Protein AF-A0A7V8YJN2-F1 (afdb_monomer)

Nearest PDB structures (foldseek):
  3hd6-assembly1_A  TM=3.482E-01  e=8.757E+00  Homo sapiens

pLDDT: mean 93.58, std 6.35, range [67.0, 98.44]

Solvent-accessible surface area (backbone atoms only — not comparable to full-atom values): 4873 Å² total; per-residue (Å²): 136,81,58,70,65,57,58,46,56,50,50,57,59,48,46,77,78,36,62,93,50,58,34,70,42,65,83,94,45,59,94,82,48,66,81,48,41,67,26,57,52,43,51,51,50,42,50,53,33,19,77,69,66,76,42,76,69,43,65,72,59,53,53,25,27,73,37,58,85,61,60,7,53,58,26,74,64,65,78,51,85,131

Mean predicted aligned error: 3.05 Å

Secondary structure (DSSP, 8-state):
---HHHHHHHHHHHHTT-S----EE-TT--TT--TTHHHHHHHHHHHHHHHTTSSPPPHHHHHHHHSPTTGGGSEE-PPPP-

Structure (mmCIF, N/CA/C/O backbone):
data_AF-A0A7V8YJN2-F1
#
_entry.id   AF-A0A7V8YJN2-F1
#
loop_
_atom_site.group_PDB
_atom_site.id
_atom_site.type_symbol
_atom_site.label_atom_id
_atom_site.label_alt_id
_atom_site.label_comp_id
_atom_site.label_asym_id
_atom_site.label_entity_id
_atom_site.label_seq_id
_atom_site.pdbx_PDB_ins_code
_a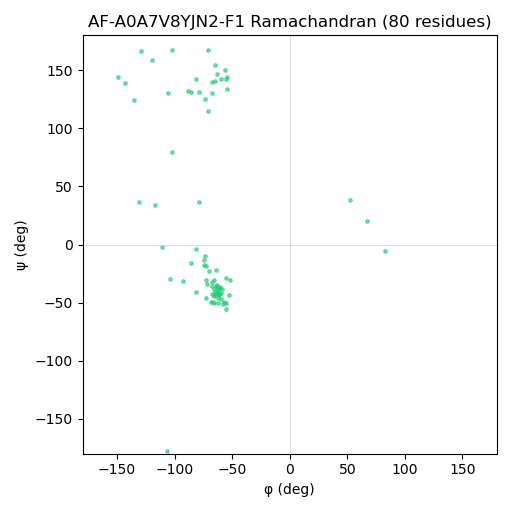tom_site.Cartn_x
_atom_site.Cartn_y
_atom_site.Cartn_z
_atom_site.occupancy
_atom_site.B_iso_or_equiv
_atom_site.auth_seq_id
_atom_site.auth_comp_id
_atom_site.auth_asym_id
_atom_site.auth_atom_id
_atom_site.pdbx_PDB_model_num
ATOM 1 N N . MET A 1 1 ? 8.772 -11.497 -14.366 1.00 67.00 1 MET A N 1
ATOM 2 C CA . MET A 1 1 ? 8.843 -10.056 -14.053 1.00 67.00 1 MET A CA 1
ATOM 3 C C . MET A 1 1 ? 7.418 -9.544 -13.991 1.00 67.00 1 MET A C 1
ATOM 5 O O . MET A 1 1 ? 6.719 -9.638 -14.990 1.00 67.00 1 MET A O 1
ATOM 9 N N . THR A 1 2 ? 6.957 -9.144 -12.811 1.00 76.38 2 THR A N 1
ATOM 10 C CA . THR A 1 2 ? 5.572 -8.693 -12.596 1.00 76.38 2 THR A CA 1
ATOM 11 C C . THR A 1 2 ? 5.417 -7.258 -13.081 1.00 76.38 2 THR A C 1
ATOM 13 O O . THR A 1 2 ? 6.222 -6.396 -12.731 1.00 76.38 2 THR A O 1
ATOM 16 N N . ASP A 1 3 ? 4.382 -7.000 -13.873 1.00 87.75 3 ASP A N 1
ATOM 17 C CA . ASP A 1 3 ? 4.066 -5.662 -14.366 1.00 87.75 3 ASP A CA 1
ATOM 18 C C . ASP A 1 3 ? 3.478 -4.795 -13.228 1.00 87.75 3 ASP A C 1
ATOM 20 O O . ASP A 1 3 ? 2.477 -5.190 -12.613 1.00 87.75 3 ASP A O 1
ATOM 24 N N . PRO A 1 4 ? 4.045 -3.608 -12.928 1.00 88.19 4 PRO A N 1
ATOM 25 C CA . PRO A 1 4 ? 3.469 -2.665 -11.972 1.00 88.19 4 PRO A CA 1
ATOM 26 C C . PRO A 1 4 ? 1.994 -2.333 -12.238 1.00 88.19 4 PRO A C 1
ATOM 28 O O . PRO A 1 4 ? 1.255 -2.094 -11.279 1.00 88.19 4 PRO A O 1
ATOM 31 N N . ALA A 1 5 ? 1.529 -2.360 -13.490 1.00 91.44 5 ALA A N 1
ATOM 32 C CA . ALA A 1 5 ? 0.124 -2.133 -13.824 1.00 91.44 5 ALA A CA 1
ATOM 33 C C . ALA A 1 5 ? -0.799 -3.211 -13.229 1.00 91.44 5 ALA A C 1
ATOM 35 O O . ALA A 1 5 ? -1.898 -2.896 -12.769 1.00 91.44 5 ALA A O 1
ATOM 36 N N . GLN A 1 6 ? -0.344 -4.467 -13.147 1.00 94.06 6 GLN A N 1
ATOM 37 C CA . GLN A 1 6 ? -1.122 -5.562 -12.556 1.00 94.06 6 GLN A CA 1
ATOM 38 C C . GLN A 1 6 ? -1.303 -5.380 -11.047 1.00 94.06 6 GLN A C 1
ATOM 40 O O . GLN A 1 6 ? -2.412 -5.541 -10.534 1.00 94.06 6 GLN A O 1
ATOM 45 N N . SER A 1 7 ? -0.241 -4.974 -10.343 1.00 93.25 7 SER A N 1
ATOM 46 C CA . SER A 1 7 ? -0.326 -4.624 -8.919 1.00 93.25 7 SER A CA 1
ATOM 47 C C . SER A 1 7 ? -1.298 -3.452 -8.688 1.00 93.25 7 SER A C 1
ATOM 49 O O . SER A 1 7 ? -2.057 -3.454 -7.721 1.00 93.25 7 SER A O 1
ATOM 51 N N . TYR A 1 8 ? -1.352 -2.478 -9.606 1.00 95.75 8 TYR A N 1
ATOM 52 C CA . TYR A 1 8 ? -2.217 -1.302 -9.460 1.00 95.75 8 TYR A CA 1
ATOM 53 C C . TYR A 1 8 ? -3.677 -1.691 -9.676 1.00 95.75 8 TYR A C 1
ATOM 55 O O . TYR A 1 8 ? -4.538 -1.364 -8.863 1.00 95.75 8 TYR A O 1
ATOM 63 N N . ALA A 1 9 ? -3.948 -2.469 -10.726 1.00 96.81 9 ALA A N 1
ATOM 64 C CA . ALA A 1 9 ? -5.276 -2.997 -11.003 1.00 96.81 9 ALA A CA 1
ATOM 65 C C . ALA A 1 9 ? -5.809 -3.852 -9.841 1.00 96.81 9 ALA A C 1
ATOM 67 O O . ALA A 1 9 ? -6.994 -3.777 -9.518 1.00 96.81 9 ALA A O 1
ATOM 68 N N . PHE A 1 10 ? -4.950 -4.649 -9.196 1.00 96.62 10 PHE A N 1
ATOM 69 C CA . PHE A 1 10 ? -5.313 -5.381 -7.982 1.00 96.62 10 PHE A CA 1
ATOM 70 C C . PHE A 1 10 ? -5.686 -4.432 -6.837 1.00 96.62 10 PHE A C 1
ATOM 72 O O . PHE A 1 10 ? -6.764 -4.577 -6.262 1.00 96.62 10 PHE A O 1
ATOM 79 N N . ALA A 1 11 ? -4.846 -3.435 -6.550 1.00 97.44 11 ALA A N 1
ATOM 80 C CA . ALA A 1 11 ? -5.084 -2.489 -5.465 1.00 97.44 11 ALA A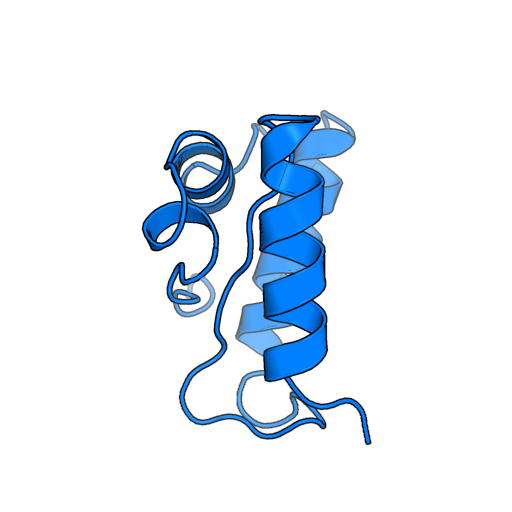 CA 1
ATOM 81 C C . ALA A 1 11 ? -6.378 -1.678 -5.663 1.00 97.44 11 ALA A C 1
ATOM 83 O O . ALA A 1 11 ? -7.119 -1.470 -4.705 1.00 97.44 11 ALA A O 1
ATOM 84 N N . VAL A 1 12 ? -6.702 -1.292 -6.904 1.00 97.94 12 VAL A N 1
ATOM 85 C CA . VAL A 1 12 ? -7.973 -0.624 -7.241 1.00 97.94 12 VAL A CA 1
ATOM 86 C C . VAL A 1 12 ? -9.166 -1.504 -6.876 1.00 97.94 12 VAL A C 1
ATOM 88 O O . VAL A 1 12 ? -10.088 -1.028 -6.221 1.00 97.94 12 VAL A O 1
ATOM 91 N N . ARG A 1 13 ? -9.142 -2.794 -7.239 1.00 98.00 13 ARG A N 1
ATOM 92 C CA . ARG A 1 13 ? -10.218 -3.730 -6.871 1.00 98.00 13 ARG A CA 1
ATOM 93 C C . ARG A 1 13 ? -10.302 -3.942 -5.362 1.00 98.00 13 ARG A C 1
ATOM 95 O O . ARG A 1 13 ? -11.400 -3.981 -4.822 1.00 98.00 13 ARG A O 1
ATOM 102 N N . ALA A 1 14 ? -9.165 -4.052 -4.679 1.00 98.06 14 ALA A N 1
ATOM 103 C CA . ALA A 1 14 ? -9.130 -4.243 -3.232 1.00 98.06 14 ALA A CA 1
ATOM 104 C C . ALA A 1 14 ? -9.687 -3.026 -2.470 1.00 98.06 14 ALA A C 1
ATOM 106 O O . ALA A 1 14 ? -10.435 -3.199 -1.510 1.00 98.06 14 ALA A O 1
ATOM 107 N N . LYS A 1 15 ? -9.409 -1.800 -2.941 1.00 96.81 15 LYS A N 1
ATOM 108 C CA . LYS A 1 15 ? -9.901 -0.551 -2.331 1.00 96.81 15 LYS A CA 1
ATOM 109 C C . LYS A 1 15 ? -11.430 -0.413 -2.380 1.00 96.81 15 LYS A C 1
ATOM 111 O O . LYS A 1 15 ? -11.999 0.302 -1.564 1.00 96.81 15 LYS A O 1
ATOM 116 N N . LEU A 1 16 ? -12.103 -1.116 -3.298 1.00 96.31 16 LEU A N 1
ATOM 117 C CA . LEU A 1 16 ? -13.572 -1.194 -3.333 1.00 96.31 16 LEU A CA 1
ATOM 118 C C . LEU A 1 16 ? -14.151 -2.013 -2.170 1.00 96.31 16 LEU A C 1
ATOM 120 O O . LEU A 1 16 ? -15.319 -1.852 -1.836 1.00 96.31 16 LEU A O 1
ATOM 124 N N . VAL A 1 17 ? -13.349 -2.900 -1.579 1.00 97.88 17 VAL A N 1
ATOM 125 C CA . VAL A 1 17 ? -13.769 -3.817 -0.510 1.00 97.88 17 VAL A CA 1
ATOM 126 C C . VAL A 1 17 ? -13.268 -3.346 0.857 1.00 97.88 17 VAL A C 1
ATOM 128 O O . VAL A 1 17 ? -13.913 -3.602 1.868 1.00 97.88 17 VAL A O 1
ATOM 131 N N . THR A 1 18 ? -12.128 -2.652 0.912 1.00 96.88 18 THR A N 1
ATOM 132 C CA . THR A 1 18 ? -11.542 -2.178 2.170 1.00 96.88 18 THR A CA 1
ATOM 133 C C . THR A 1 18 ? -10.762 -0.875 2.006 1.00 96.88 18 THR A C 1
ATOM 135 O O . THR A 1 18 ? -10.055 -0.668 1.022 1.00 96.88 18 THR A O 1
ATOM 138 N N . ALA A 1 19 ? -10.828 -0.007 3.019 1.00 94.62 19 ALA A N 1
ATOM 139 C CA . ALA A 1 19 ? -9.968 1.173 3.111 1.00 94.62 19 ALA A CA 1
ATOM 140 C C . ALA A 1 19 ? -8.515 0.824 3.500 1.00 94.62 19 ALA A C 1
ATOM 142 O O . ALA A 1 19 ? -7.611 1.619 3.240 1.00 94.62 19 ALA A O 1
ATOM 143 N N . GLN A 1 20 ? -8.283 -0.378 4.048 1.00 96.12 20 GLN A N 1
ATOM 144 C CA . GLN A 1 20 ? -6.998 -0.868 4.576 1.00 96.12 20 GLN A CA 1
ATOM 145 C C . GLN A 1 20 ? -6.023 -1.339 3.479 1.00 96.12 20 GLN A C 1
ATOM 147 O O . GLN A 1 20 ? -5.314 -2.330 3.628 1.00 96.12 20 GLN A O 1
ATOM 152 N N . VAL A 1 21 ? -6.019 -0.659 2.333 1.00 97.81 21 VAL A N 1
ATOM 153 C CA . VAL A 1 21 ? -5.087 -0.914 1.230 1.00 97.81 21 VAL A CA 1
ATOM 154 C C . VAL A 1 21 ? -4.555 0.416 0.718 1.00 97.81 21 VAL A C 1
ATOM 156 O O . VAL A 1 21 ? -5.318 1.293 0.314 1.00 97.81 21 VAL A O 1
ATOM 159 N N . CYS A 1 22 ? -3.238 0.559 0.698 1.00 97.81 22 CYS A N 1
ATOM 160 C CA . CYS A 1 22 ? -2.537 1.631 0.004 1.00 97.81 22 CYS A CA 1
ATOM 161 C C . CYS A 1 22 ? -1.434 1.033 -0.869 1.00 97.81 22 CYS A C 1
ATOM 163 O O . CYS A 1 22 ? -1.106 -0.152 -0.759 1.00 97.81 22 CYS A O 1
ATOM 165 N N . ARG A 1 23 ? -0.883 1.838 -1.772 1.00 97.00 23 ARG A N 1
ATOM 166 C CA . ARG A 1 23 ? 0.245 1.429 -2.603 1.00 97.00 23 ARG A CA 1
ATOM 167 C C . ARG A 1 23 ? 1.189 2.600 -2.815 1.00 97.00 23 ARG A C 1
ATOM 169 O O . ARG A 1 23 ? 0.748 3.712 -3.101 1.00 97.00 23 ARG A O 1
ATOM 176 N N . PHE A 1 24 ? 2.476 2.279 -2.739 1.00 95.88 24 PHE A N 1
ATOM 177 C CA . PHE A 1 24 ? 3.566 3.191 -3.024 1.00 95.88 24 PHE A CA 1
ATOM 178 C C . PHE A 1 24 ? 4.214 2.865 -4.369 1.00 95.88 24 PHE A C 1
ATOM 180 O O . PHE A 1 24 ? 4.566 1.712 -4.632 1.00 95.88 24 PHE A O 1
ATOM 187 N N . ASP A 1 25 ? 4.381 3.881 -5.207 1.00 93.06 25 ASP A N 1
ATOM 188 C CA . ASP A 1 25 ? 5.225 3.815 -6.389 1.00 93.06 25 ASP A CA 1
ATOM 189 C C . ASP A 1 25 ? 6.659 4.212 -6.001 1.00 93.06 25 ASP A C 1
ATOM 191 O O . ASP A 1 25 ? 6.910 5.192 -5.296 1.00 93.06 25 ASP A O 1
ATOM 195 N N . VAL A 1 26 ? 7.626 3.400 -6.434 1.00 90.81 26 VAL A N 1
ATOM 196 C CA . VAL A 1 26 ? 9.051 3.606 -6.145 1.00 90.81 26 VAL A CA 1
ATOM 197 C C . VAL A 1 26 ? 9.713 4.188 -7.386 1.00 90.81 26 VAL A C 1
ATOM 199 O O . VAL A 1 26 ? 10.343 3.480 -8.174 1.00 90.81 26 VAL A O 1
ATOM 202 N N . GLN A 1 27 ? 9.535 5.494 -7.586 1.00 87.69 27 GLN A N 1
ATOM 203 C CA . GLN A 1 27 ? 10.089 6.183 -8.752 1.00 87.69 27 GLN A CA 1
ATOM 204 C C . GLN A 1 27 ? 11.616 6.066 -8.789 1.00 87.69 27 GLN A C 1
ATOM 206 O O . GLN A 1 27 ? 12.292 6.110 -7.757 1.00 87.69 27 GLN A O 1
ATOM 211 N N . GLY A 1 28 ? 12.156 5.918 -9.999 1.00 85.62 28 GLY A N 1
ATOM 212 C CA . GLY A 1 28 ? 13.593 5.767 -10.243 1.00 85.62 28 GLY A CA 1
ATOM 213 C C . GLY A 1 28 ? 14.141 4.345 -10.058 1.00 85.62 28 GLY A C 1
ATOM 214 O O . GLY A 1 28 ? 15.300 4.097 -10.405 1.00 85.62 28 GLY A O 1
ATOM 215 N N . ASP A 1 29 ? 13.335 3.391 -9.584 1.00 84.00 29 ASP A N 1
ATOM 216 C CA . ASP A 1 29 ? 13.730 1.984 -9.467 1.00 84.00 29 ASP A CA 1
ATOM 217 C C . ASP A 1 29 ? 13.143 1.105 -10.587 1.00 84.00 29 ASP A C 1
ATOM 219 O O . ASP A 1 29 ? 12.289 1.523 -11.369 1.00 84.00 29 ASP A O 1
ATOM 223 N N . GLY A 1 30 ? 13.662 -0.116 -10.706 1.00 83.50 30 GLY A N 1
ATOM 224 C CA . GLY A 1 30 ? 13.124 -1.163 -11.570 1.00 83.50 30 GLY A CA 1
ATOM 225 C C . GLY A 1 30 ? 12.413 -2.252 -10.768 1.00 83.50 30 GLY A C 1
ATOM 226 O O . GLY A 1 30 ? 12.358 -2.212 -9.543 1.00 83.50 30 GLY A O 1
ATOM 227 N N . HIS A 1 31 ? 11.927 -3.287 -11.458 1.00 81.69 31 HIS A N 1
ATOM 228 C CA . HIS A 1 31 ? 11.219 -4.412 -10.830 1.00 81.69 31 HIS A CA 1
ATOM 229 C C . HIS A 1 31 ? 12.014 -5.106 -9.708 1.00 81.69 31 HIS A C 1
ATOM 231 O O . HIS A 1 31 ? 11.426 -5.637 -8.775 1.00 81.69 31 HIS A O 1
ATOM 237 N N . ALA A 1 32 ? 13.347 -5.087 -9.792 1.00 85.25 32 ALA A N 1
ATOM 238 C CA . ALA A 1 32 ? 14.217 -5.682 -8.782 1.00 85.25 32 ALA A CA 1
ATOM 239 C C . ALA A 1 32 ? 14.306 -4.866 -7.474 1.00 85.25 32 ALA A C 1
ATOM 241 O O . ALA A 1 32 ? 14.818 -5.387 -6.489 1.00 85.25 32 ALA A O 1
ATOM 242 N N . MET A 1 33 ? 13.832 -3.612 -7.457 1.00 86.50 33 MET A N 1
ATOM 243 C CA . MET A 1 33 ?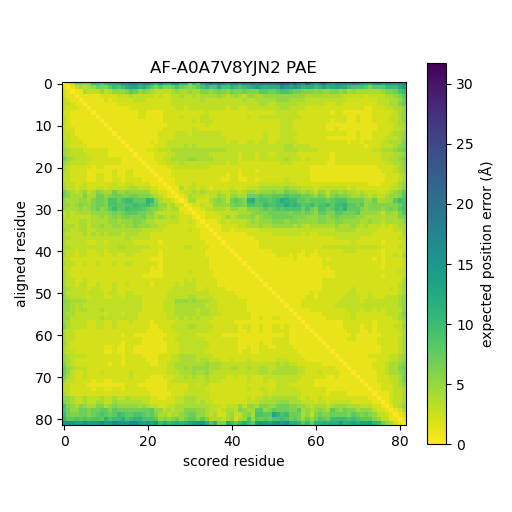 13.804 -2.734 -6.275 1.00 86.50 33 MET A CA 1
ATOM 244 C C . MET A 1 33 ? 15.165 -2.591 -5.562 1.00 86.50 33 MET A C 1
ATOM 246 O O . MET A 1 33 ? 15.256 -2.588 -4.331 1.00 86.50 33 MET A O 1
ATOM 250 N N . LEU A 1 34 ? 16.245 -2.523 -6.349 1.00 89.56 34 LEU A N 1
ATOM 251 C CA . LEU A 1 34 ? 17.620 -2.506 -5.838 1.00 89.56 34 LEU A CA 1
ATOM 252 C C . LEU A 1 34 ? 18.159 -1.090 -5.638 1.00 89.56 34 LEU A C 1
ATOM 254 O O . LEU A 1 34 ? 18.977 -0.872 -4.746 1.00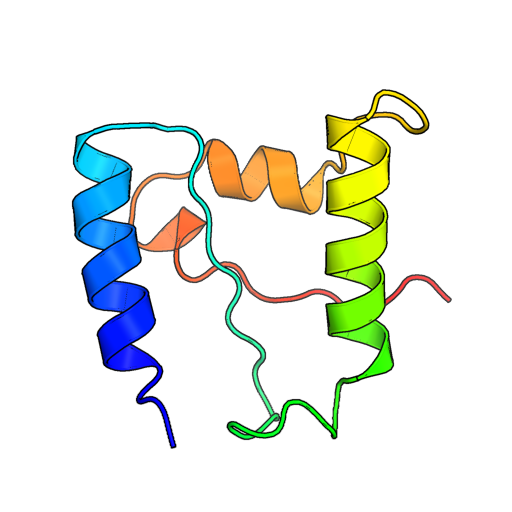 89.56 34 LEU A O 1
ATOM 258 N N . ARG A 1 35 ? 17.726 -0.115 -6.447 1.00 92.00 35 ARG A N 1
ATOM 259 C CA . ARG A 1 35 ? 18.277 1.252 -6.387 1.00 92.00 35 ARG A CA 1
ATOM 260 C C . ARG A 1 35 ? 17.816 1.997 -5.145 1.00 92.00 35 ARG A C 1
ATOM 262 O O . ARG A 1 35 ? 18.555 2.824 -4.622 1.00 92.00 35 ARG A O 1
ATOM 269 N N . ARG A 1 36 ? 16.614 1.688 -4.663 1.00 92.94 36 ARG A N 1
ATOM 270 C CA . ARG A 1 36 ? 16.006 2.276 -3.468 1.00 92.94 36 ARG A CA 1
ATOM 271 C C . ARG A 1 36 ? 15.769 1.227 -2.383 1.00 92.94 36 ARG A C 1
ATOM 273 O O . ARG A 1 36 ? 14.815 1.327 -1.615 1.00 92.94 36 ARG A O 1
ATOM 280 N N . ALA A 1 37 ? 16.660 0.232 -2.295 1.00 93.19 37 ALA A N 1
ATOM 281 C CA . ALA A 1 37 ? 16.553 -0.881 -1.350 1.00 93.19 37 ALA A CA 1
ATOM 282 C C . ALA A 1 37 ? 16.367 -0.423 0.108 1.00 93.19 37 ALA A C 1
ATOM 284 O O . ALA A 1 37 ? 15.508 -0.944 0.821 1.00 93.19 37 ALA A O 1
ATOM 285 N N . ARG A 1 38 ? 17.134 0.594 0.532 1.00 94.56 38 ARG A N 1
ATOM 286 C CA . ARG A 1 38 ? 17.030 1.195 1.873 1.00 94.56 38 ARG A CA 1
ATOM 287 C C . ARG A 1 38 ? 15.646 1.801 2.118 1.00 94.56 38 ARG A C 1
ATOM 289 O O . ARG A 1 38 ? 15.081 1.593 3.188 1.00 94.56 38 ARG A O 1
ATOM 296 N N . ASP A 1 39 ? 15.106 2.518 1.138 1.00 94.00 39 ASP A N 1
ATOM 297 C CA . ASP A 1 39 ? 13.845 3.248 1.282 1.00 94.00 39 ASP A CA 1
ATOM 298 C C . ASP A 1 39 ? 12.660 2.291 1.419 1.00 94.00 39 ASP A C 1
ATOM 300 O O . ASP A 1 39 ? 11.879 2.404 2.365 1.00 94.00 39 ASP A O 1
ATOM 304 N N . TRP A 1 40 ? 12.542 1.296 0.531 1.00 93.50 40 TRP A N 1
ATOM 305 C CA . TRP A 1 40 ? 11.403 0.376 0.595 1.00 93.50 40 TRP A CA 1
ATOM 306 C C . TRP A 1 40 ? 11.512 -0.577 1.791 1.00 93.50 40 TRP A C 1
ATOM 308 O O . TRP A 1 40 ? 10.502 -0.865 2.430 1.00 93.50 40 TRP A O 1
ATOM 318 N N . SER A 1 41 ? 12.728 -0.993 2.169 1.00 95.38 41 SER A N 1
ATOM 319 C CA . SER A 1 41 ? 12.942 -1.775 3.395 1.00 95.38 41 SER A CA 1
ATOM 320 C C . SER A 1 41 ? 12.552 -0.978 4.642 1.00 95.38 41 SER A C 1
ATOM 322 O O . SER A 1 41 ? 11.969 -1.528 5.575 1.00 95.38 41 SER A O 1
ATOM 324 N N . SER A 1 42 ? 12.828 0.332 4.660 1.00 96.44 42 SER A N 1
ATOM 325 C CA . SER A 1 42 ? 12.407 1.223 5.744 1.00 96.44 42 SER A CA 1
ATOM 326 C C . SER A 1 42 ? 10.883 1.356 5.818 1.00 96.44 42 SER A C 1
ATOM 328 O O . SER A 1 42 ? 10.326 1.256 6.911 1.00 96.44 42 SER A O 1
ATOM 330 N N . LEU A 1 43 ? 10.192 1.513 4.681 1.00 96.38 43 LEU A N 1
ATOM 331 C CA . LEU A 1 43 ? 8.724 1.504 4.621 1.00 96.38 43 LEU A CA 1
ATOM 332 C C . LEU A 1 43 ? 8.150 0.199 5.194 1.00 96.38 43 LEU A C 1
ATOM 334 O O . LEU A 1 43 ? 7.288 0.243 6.067 1.00 96.38 43 LEU A O 1
ATOM 338 N N . VAL A 1 44 ? 8.661 -0.955 4.752 1.00 96.44 44 VAL A N 1
ATOM 339 C CA . VAL A 1 44 ? 8.190 -2.270 5.219 1.00 96.44 44 VAL A CA 1
ATOM 340 C C . VAL A 1 44 ? 8.449 -2.460 6.712 1.00 96.44 44 VAL A C 1
ATOM 342 O O . VAL A 1 44 ? 7.564 -2.928 7.423 1.00 96.44 44 VAL A O 1
ATOM 345 N N . ARG A 1 45 ? 9.619 -2.050 7.224 1.00 97.75 45 ARG A N 1
ATOM 346 C CA . ARG A 1 45 ? 9.909 -2.082 8.666 1.00 97.75 45 ARG A CA 1
ATOM 347 C C . ARG A 1 45 ? 8.882 -1.263 9.451 1.00 97.75 45 ARG A C 1
ATOM 349 O O . ARG A 1 45 ? 8.324 -1.780 10.411 1.00 97.75 45 ARG A O 1
ATOM 356 N N . ARG A 1 46 ? 8.638 -0.009 9.056 1.00 97.62 46 ARG A N 1
ATOM 357 C CA . ARG A 1 46 ? 7.687 0.887 9.742 1.00 97.62 46 ARG A CA 1
ATOM 358 C C . ARG A 1 46 ? 6.262 0.336 9.704 1.00 97.62 46 ARG A C 1
ATOM 360 O O . ARG A 1 46 ? 5.591 0.347 10.728 1.00 97.62 46 ARG A O 1
ATOM 367 N N . PHE A 1 47 ? 5.841 -0.218 8.565 1.00 97.62 47 PHE A N 1
ATOM 368 C CA . PHE A 1 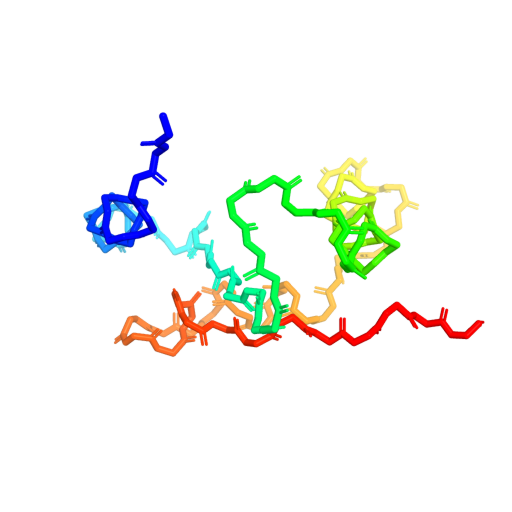47 ? 4.561 -0.918 8.439 1.00 97.62 47 PHE A CA 1
ATOM 369 C C . PHE A 1 47 ? 4.434 -2.049 9.466 1.00 97.62 47 PHE A C 1
ATOM 371 O O . PHE A 1 47 ? 3.511 -2.051 10.271 1.00 97.62 47 PHE A O 1
ATOM 378 N N . VAL A 1 48 ? 5.394 -2.980 9.479 1.00 98.31 48 VAL A N 1
ATOM 379 C CA . VAL A 1 48 ? 5.355 -4.154 10.364 1.00 98.31 48 VAL A CA 1
ATOM 380 C C . VAL A 1 48 ? 5.367 -3.745 11.836 1.00 98.31 48 VAL A C 1
ATOM 382 O O . VAL A 1 48 ? 4.612 -4.302 12.624 1.00 98.31 48 VAL A O 1
ATOM 385 N N . LEU A 1 49 ? 6.191 -2.771 12.223 1.00 98.25 49 LEU A N 1
ATOM 386 C CA . LEU A 1 49 ? 6.251 -2.321 13.616 1.00 98.25 49 LEU A CA 1
ATOM 387 C C . LEU A 1 49 ? 4.962 -1.621 14.063 1.00 98.25 49 LEU A C 1
ATOM 389 O O . LEU A 1 49 ? 4.552 -1.827 15.205 1.00 98.25 49 LEU A O 1
ATOM 393 N N . GLY A 1 50 ? 4.320 -0.861 13.170 1.00 97.94 50 GLY A N 1
ATOM 394 C CA . GLY A 1 50 ? 3.019 -0.237 13.412 1.00 97.94 50 GLY A CA 1
ATOM 395 C C . GLY A 1 50 ? 1.892 -1.258 13.572 1.00 97.94 50 GLY A C 1
ATOM 396 O O . GLY A 1 50 ? 1.170 -1.225 14.564 1.00 97.94 50 GLY A O 1
ATOM 397 N N . GLU A 1 51 ? 1.777 -2.212 12.645 1.00 97.00 51 GLU A N 1
ATOM 398 C CA . GLU A 1 51 ? 0.741 -3.259 12.686 1.00 97.00 51 GLU A CA 1
ATOM 399 C C . GLU A 1 51 ? 0.901 -4.212 13.879 1.00 97.00 51 GLU A C 1
ATOM 401 O O . GLU A 1 51 ? -0.081 -4.722 14.415 1.00 97.00 51 GLU A O 1
ATOM 406 N N . LEU A 1 52 ? 2.139 -4.443 14.329 1.00 98.06 52 LEU 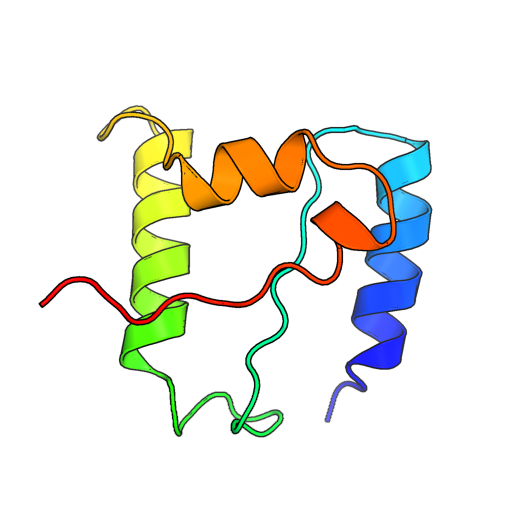A N 1
ATOM 407 C CA . LEU A 1 52 ? 2.419 -5.237 15.527 1.00 98.06 52 LEU A CA 1
ATOM 408 C C . LEU A 1 52 ? 2.270 -4.441 16.835 1.00 98.06 52 LEU A C 1
ATOM 410 O O . LEU A 1 52 ? 2.432 -5.020 17.909 1.00 98.06 52 LEU A O 1
ATOM 414 N N . GLY A 1 53 ? 1.993 -3.134 16.774 1.00 97.75 53 GLY A N 1
ATOM 415 C CA . GLY A 1 53 ? 1.870 -2.267 17.950 1.00 97.75 53 GLY A CA 1
ATOM 416 C C . GLY A 1 53 ? 3.180 -2.048 18.716 1.00 97.75 53 GLY A C 1
ATOM 417 O O . GLY A 1 53 ? 3.148 -1.690 19.892 1.00 97.75 53 GLY A O 1
ATOM 418 N N . ILE A 1 54 ? 4.329 -2.287 18.076 1.00 98.44 54 ILE A N 1
ATOM 419 C CA . ILE A 1 54 ? 5.665 -2.095 18.664 1.00 98.44 54 ILE A CA 1
ATOM 420 C C . ILE A 1 54 ? 6.076 -0.620 18.578 1.00 98.44 54 ILE A C 1
ATOM 422 O O . ILE A 1 54 ? 6.638 -0.070 19.523 1.00 98.44 54 ILE A O 1
ATOM 426 N N . GLU A 1 55 ? 5.786 0.019 17.446 1.00 97.88 55 GLU A N 1
ATOM 427 C CA . GLU A 1 55 ? 5.928 1.462 17.232 1.00 97.88 55 GLU A CA 1
ATOM 428 C C . GLU A 1 55 ? 4.539 2.048 16.890 1.00 97.88 55 GLU A C 1
ATOM 430 O O . GLU A 1 55 ? 3.646 1.304 16.474 1.00 97.88 55 GLU A O 1
ATOM 435 N N . PRO A 1 56 ? 4.306 3.364 17.061 1.00 97.81 56 PRO A N 1
ATOM 436 C CA . PRO A 1 56 ? 3.084 3.998 16.567 1.00 97.81 56 PRO A CA 1
ATOM 437 C C . PRO A 1 56 ? 2.902 3.782 15.052 1.00 97.81 56 PRO A C 1
ATOM 439 O O . PRO A 1 56 ? 3.905 3.720 14.335 1.00 97.81 56 PRO A O 1
ATOM 442 N N . PRO A 1 57 ? 1.656 3.728 14.538 1.00 97.12 57 PRO A N 1
ATOM 443 C CA . PRO A 1 57 ? 1.407 3.638 13.106 1.00 97.12 57 PRO A CA 1
ATOM 444 C C . PRO A 1 57 ? 2.104 4.759 12.346 1.00 97.12 57 PRO A C 1
ATOM 446 O O . PRO A 1 57 ? 2.044 5.933 12.724 1.00 97.12 57 PRO A O 1
ATOM 449 N N . ASP A 1 58 ? 2.757 4.388 11.254 1.00 97.50 58 ASP A N 1
ATOM 450 C CA . ASP A 1 58 ? 3.511 5.345 10.472 1.00 97.50 58 ASP A CA 1
ATOM 451 C C . ASP A 1 58 ? 2.578 6.367 9.789 1.00 97.50 58 ASP A C 1
ATOM 453 O O . ASP A 1 58 ? 1.601 5.969 9.139 1.00 97.50 58 ASP A O 1
ATOM 457 N N . PRO A 1 59 ? 2.849 7.682 9.898 1.00 96.62 59 PRO A N 1
ATOM 458 C CA . PRO A 1 59 ? 1.964 8.703 9.351 1.00 96.62 59 PRO A CA 1
ATOM 459 C C . PRO A 1 59 ? 1.925 8.704 7.820 1.00 96.62 59 PRO A C 1
ATOM 461 O O . PRO A 1 59 ? 0.879 8.999 7.250 1.00 96.62 59 PRO A O 1
ATOM 464 N N . GLU A 1 60 ? 3.013 8.353 7.130 1.00 96.62 60 GLU A N 1
ATOM 465 C CA . GLU A 1 60 ? 3.039 8.270 5.663 1.00 96.62 60 GLU A CA 1
ATOM 466 C C . GLU A 1 60 ? 2.111 7.151 5.173 1.00 96.62 60 GLU A C 1
ATOM 468 O O . GLU A 1 60 ? 1.289 7.361 4.277 1.00 96.62 60 GLU A O 1
ATOM 473 N N . ILE A 1 61 ? 2.175 5.987 5.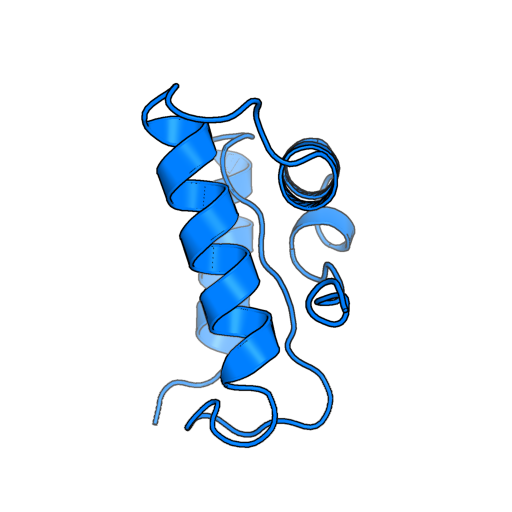825 1.00 97.44 61 ILE A N 1
ATOM 474 C CA . ILE A 1 61 ? 1.310 4.837 5.531 1.00 97.44 61 ILE A CA 1
ATOM 475 C C . ILE A 1 61 ? -0.144 5.151 5.881 1.00 97.44 61 ILE A C 1
ATOM 477 O O . ILE A 1 61 ? -1.032 4.968 5.049 1.00 97.44 61 ILE A O 1
ATOM 481 N N . THR A 1 62 ? -0.393 5.669 7.084 1.00 97.69 62 THR A N 1
ATOM 482 C CA . THR A 1 62 ? -1.747 5.995 7.558 1.00 97.69 62 THR A CA 1
ATOM 483 C C . THR A 1 62 ? -2.415 7.022 6.646 1.00 97.69 62 THR A C 1
ATOM 485 O O . THR A 1 62 ? -3.574 6.860 6.263 1.00 97.69 62 THR A O 1
ATOM 488 N N . ASN A 1 63 ? -1.670 8.041 6.210 1.00 97.19 63 ASN A N 1
ATOM 489 C CA . ASN A 1 63 ? -2.169 9.019 5.251 1.00 97.19 63 ASN A CA 1
ATOM 490 C C . ASN A 1 63 ? -2.525 8.359 3.914 1.00 97.19 63 ASN A C 1
ATOM 492 O O . ASN A 1 63 ? -3.614 8.603 3.398 1.00 97.19 63 ASN A O 1
ATOM 496 N N . ALA A 1 64 ? -1.668 7.491 3.369 1.00 97.88 64 ALA A N 1
ATOM 497 C CA . ALA A 1 64 ? -1.949 6.795 2.113 1.00 97.88 64 ALA A CA 1
ATOM 498 C C . ALA A 1 64 ? -3.170 5.856 2.212 1.00 97.88 64 ALA A C 1
ATOM 500 O O . ALA A 1 64 ? -3.960 5.764 1.267 1.00 97.88 64 ALA A O 1
ATOM 501 N N . LEU A 1 65 ? -3.376 5.198 3.358 1.00 97.94 65 LEU A N 1
ATOM 502 C CA . LEU A 1 65 ? -4.558 4.369 3.624 1.00 97.94 65 LEU A CA 1
ATOM 503 C C . LEU A 1 65 ? -5.856 5.189 3.587 1.00 97.94 65 LEU A C 1
ATOM 505 O O . LEU A 1 65 ? -6.841 4.739 2.999 1.00 97.94 65 LEU A O 1
ATOM 509 N N . CYS A 1 66 ? -5.849 6.409 4.125 1.00 97.31 66 CYS A N 1
ATOM 510 C CA . CYS A 1 66 ? -7.016 7.296 4.148 1.00 97.31 66 CYS A CA 1
ATOM 511 C C . CYS A 1 66 ? -7.367 7.912 2.782 1.00 97.31 66 CYS A C 1
ATOM 513 O O . CYS A 1 66 ? -8.489 8.381 2.593 1.00 97.31 66 CYS A O 1
ATOM 515 N N . GLN A 1 67 ? -6.440 7.924 1.822 1.00 97.88 67 GLN A N 1
ATOM 516 C CA . GLN A 1 67 ? -6.679 8.535 0.513 1.00 97.88 67 GLN A CA 1
ATOM 517 C C . GLN A 1 67 ? -7.459 7.602 -0.434 1.00 97.88 67 GLN A C 1
ATOM 519 O O . GLN A 1 67 ? -7.206 6.387 -0.471 1.00 97.88 67 GLN A O 1
ATOM 524 N N . PRO A 1 68 ? -8.378 8.145 -1.259 1.00 96.62 68 PRO A N 1
ATOM 525 C CA . PRO A 1 68 ? -9.049 7.381 -2.303 1.00 96.62 68 PRO A CA 1
ATOM 526 C C . PRO A 1 68 ? -8.083 7.038 -3.447 1.00 96.62 68 PRO A C 1
ATOM 528 O O . PRO A 1 68 ? -6.995 7.605 -3.575 1.00 96.62 68 PRO A O 1
ATOM 531 N N . ALA A 1 69 ? -8.493 6.124 -4.327 1.00 94.31 69 ALA A N 1
ATOM 532 C CA . ALA A 1 69 ? -7.809 5.948 -5.603 1.00 94.31 69 ALA A CA 1
ATOM 533 C C . ALA A 1 69 ? -8.019 7.200 -6.491 1.00 94.31 69 ALA A C 1
ATOM 535 O O . ALA A 1 69 ? -9.129 7.731 -6.521 1.00 94.31 69 ALA A O 1
ATOM 536 N N . PR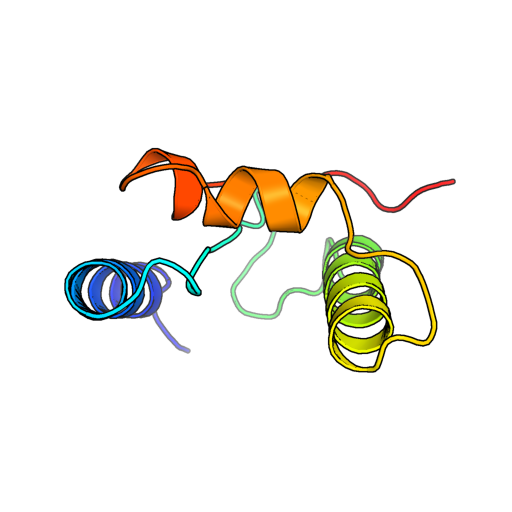O A 1 70 ? -6.996 7.674 -7.229 1.00 95.94 70 PRO A N 1
ATOM 537 C CA . PRO A 1 70 ? -5.668 7.078 -7.368 1.00 95.94 70 PRO A CA 1
ATOM 538 C C . PRO A 1 70 ? -4.674 7.484 -6.273 1.00 95.94 70 PRO A C 1
ATOM 540 O O . PRO A 1 70 ? -3.666 6.802 -6.139 1.00 95.94 70 PRO A O 1
ATOM 543 N N . ALA A 1 71 ? -4.938 8.544 -5.505 1.00 96.75 71 ALA A N 1
ATOM 544 C CA . ALA A 1 71 ? -3.971 9.163 -4.597 1.00 96.75 71 ALA A CA 1
ATOM 545 C C . ALA A 1 71 ? -3.357 8.176 -3.585 1.00 96.75 71 ALA A C 1
ATOM 547 O O . ALA A 1 71 ? -2.140 8.057 -3.513 1.00 96.75 71 ALA A O 1
ATOM 548 N N . GLY A 1 72 ? -4.173 7.388 -2.878 1.00 96.88 72 GLY A N 1
ATOM 549 C CA . GLY A 1 72 ? -3.683 6.385 -1.917 1.00 96.88 72 GLY A CA 1
ATOM 550 C C . GLY A 1 72 ? -3.059 5.137 -2.551 1.00 96.88 72 GLY A C 1
ATOM 551 O O . GLY A 1 72 ? -2.485 4.304 -1.853 1.00 96.88 72 GLY A O 1
ATOM 552 N N . LEU A 1 73 ? -3.190 4.981 -3.873 1.00 97.81 73 LEU A N 1
ATOM 553 C CA . LEU A 1 73 ? -2.671 3.842 -4.640 1.00 97.81 73 LEU A CA 1
ATOM 554 C C . LEU A 1 73 ? -1.498 4.211 -5.565 1.00 97.81 73 LEU A C 1
ATOM 556 O O . LEU A 1 73 ? -0.972 3.342 -6.261 1.00 97.81 73 LEU A O 1
ATOM 560 N N . ARG A 1 74 ? -1.137 5.493 -5.599 1.00 96.56 74 ARG A N 1
ATOM 561 C CA . ARG A 1 74 ? 0.020 6.071 -6.288 1.00 96.56 74 ARG A CA 1
ATOM 562 C C . ARG A 1 74 ? 0.774 6.990 -5.329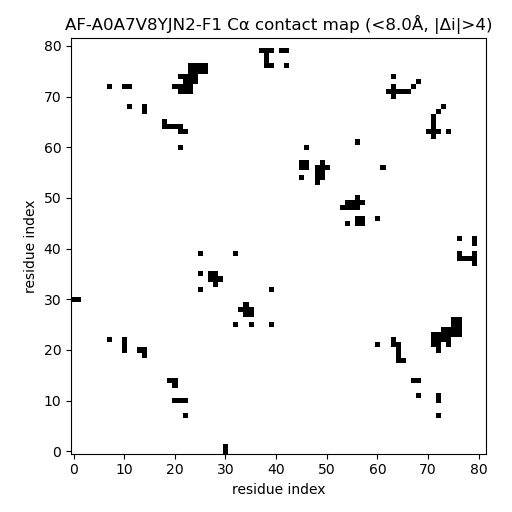 1.00 96.56 74 ARG A C 1
ATOM 564 O O . ARG A 1 74 ? 1.209 8.072 -5.713 1.00 96.56 74 ARG A O 1
ATOM 571 N N . ALA A 1 75 ? 0.834 6.603 -4.056 1.00 96.38 75 ALA A N 1
ATOM 572 C CA . ALA A 1 75 ? 1.603 7.347 -3.076 1.00 96.38 75 ALA A CA 1
ATOM 573 C C . ALA A 1 75 ? 3.084 7.270 -3.461 1.00 96.38 75 ALA A C 1
ATOM 575 O O . ALA A 1 75 ? 3.566 6.236 -3.916 1.00 96.38 75 ALA A O 1
ATOM 576 N N . GLU A 1 76 ? 3.810 8.363 -3.301 1.00 93.75 76 GLU A N 1
ATOM 577 C CA . GLU A 1 76 ? 5.234 8.396 -3.612 1.00 93.75 76 GLU A CA 1
ATOM 578 C C . GLU A 1 76 ? 6.027 7.918 -2.401 1.00 93.75 76 GLU A C 1
ATOM 580 O O . GLU A 1 76 ? 5.786 8.378 -1.286 1.00 93.75 76 GLU A O 1
ATOM 585 N N . LEU A 1 77 ? 6.963 6.986 -2.600 1.00 92.19 77 LEU A N 1
ATOM 586 C CA . LEU A 1 77 ? 7.821 6.536 -1.508 1.00 92.19 77 LEU A CA 1
ATOM 587 C C . LEU A 1 77 ? 8.820 7.635 -1.131 1.00 92.19 77 LEU A C 1
ATOM 589 O O . LEU A 1 77 ? 9.743 7.930 -1.905 1.00 92.19 77 LEU A O 1
ATOM 593 N N . SER A 1 78 ? 8.700 8.160 0.086 1.00 90.75 78 SER A N 1
ATOM 594 C CA . SER A 1 78 ? 9.688 9.068 0.670 1.00 90.75 78 SER A CA 1
ATOM 595 C C . SER A 1 78 ? 11.034 8.372 0.896 1.00 90.75 78 SER A C 1
ATOM 597 O O . SER A 1 78 ? 11.123 7.150 1.030 1.00 90.75 78 SER A O 1
ATOM 599 N N . GLY A 1 79 ? 12.118 9.150 0.917 1.00 88.69 79 GLY A N 1
ATOM 600 C CA . GLY A 1 79 ? 13.433 8.627 1.292 1.00 88.69 79 GLY A CA 1
ATOM 601 C C . GLY A 1 79 ? 13.435 8.136 2.740 1.00 88.69 79 GLY A C 1
ATOM 602 O O . GLY A 1 79 ? 12.754 8.716 3.589 1.00 88.69 79 GLY A O 1
ATOM 603 N N . ALA A 1 80 ? 14.208 7.089 3.032 1.00 86.00 80 ALA A N 1
ATOM 604 C CA . ALA A 1 80 ? 14.378 6.637 4.407 1.00 86.00 80 ALA A CA 1
ATOM 605 C C . ALA A 1 80 ? 14.884 7.795 5.292 1.00 86.00 80 ALA A C 1
ATOM 607 O O . ALA A 1 80 ? 15.727 8.583 4.841 1.00 86.00 80 ALA A O 1
ATOM 608 N N . PRO A 1 81 ? 14.421 7.894 6.552 1.00 78.88 81 PRO A N 1
ATOM 609 C CA . PRO A 1 81 ? 14.968 8.859 7.496 1.00 78.88 81 PRO A CA 1
ATOM 610 C C . PRO A 1 81 ? 16.493 8.692 7.609 1.00 78.88 81 PRO A C 1
ATOM 612 O O . PRO A 1 81 ? 17.025 7.579 7.472 1.00 78.88 81 PRO A O 1
ATOM 615 N N . ARG A 1 82 ? 17.186 9.828 7.777 1.00 67.81 82 ARG A N 1
ATOM 616 C CA . ARG A 1 82 ? 18.653 9.891 7.827 1.00 67.81 82 ARG A CA 1
ATOM 617 C C . ARG A 1 82 ? 19.207 9.097 8.996 1.00 67.81 82 ARG A C 1
ATOM 619 O O . ARG A 1 82 ? 18.736 9.336 10.126 1.00 67.81 82 ARG A O 1
#

Foldseek 3Di:
DDDPVVVLVVQLVVVVVALLGFAEDEPPDDPVCPVQVVQVVLVVVLCVCCVVVVDPRDPLLVVLSNDHPPPSHHRYRDHHDD

Sequence (82 aa):
MTDPAQSYAFAVRAKLVTAQVCRFDVQGDGHAMLRRARDWSSLVRRFVLGELGIEPPDPEITNALCQPAPAGLRAELSGAPR

Radius of gyration: 12.83 Å; Cα contacts (8 Å, |Δi|>4): 91; chains: 1; bounding box: 32×20×33 Å